Protein AF-A0A6M1UCY5-F1 (afdb_monomer_lite)

Structure (mmCIF, N/CA/C/O backbone):
data_AF-A0A6M1UCY5-F1
#
_entry.id   AF-A0A6M1UCY5-F1
#
loop_
_atom_site.group_PDB
_atom_site.id
_atom_site.type_symbol
_atom_site.label_atom_id
_atom_site.label_alt_id
_atom_site.label_comp_id
_atom_site.label_asym_id
_atom_site.label_entity_id
_atom_site.label_seq_id
_atom_site.pdbx_PDB_ins_code
_atom_site.Cartn_x
_atom_site.Cartn_y
_atom_site.Cartn_z
_atom_site.occupancy
_atom_site.B_iso_or_equiv
_atom_site.auth_seq_id
_atom_site.auth_comp_id
_atom_site.auth_asym_id
_atom_site.auth_atom_id
_atom_site.pdbx_PDB_model_num
ATOM 1 N N . MET A 1 1 ? -5.559 -0.566 16.652 1.00 61.28 1 MET A N 1
ATOM 2 C CA . MET A 1 1 ? -4.199 -0.417 17.212 1.00 61.28 1 MET A CA 1
ATOM 3 C C . MET A 1 1 ? -3.412 0.381 16.194 1.00 61.28 1 MET A C 1
ATOM 5 O O . MET A 1 1 ? -3.332 -0.074 15.063 1.00 61.28 1 MET A O 1
ATOM 9 N N . GLU A 1 2 ? -2.925 1.571 16.535 1.00 66.12 2 GLU A N 1
ATOM 10 C CA . GLU A 1 2 ? -2.096 2.350 15.606 1.00 66.12 2 GLU A CA 1
ATOM 11 C C . GLU A 1 2 ? -0.675 1.786 15.595 1.00 66.12 2 GLU A C 1
ATOM 13 O O . GLU A 1 2 ? -0.073 1.575 16.651 1.00 66.12 2 GLU A O 1
ATOM 18 N N . LEU A 1 3 ? -0.146 1.506 14.403 1.00 71.75 3 LEU A N 1
ATOM 19 C CA . LEU A 1 3 ? 1.261 1.152 14.262 1.00 71.75 3 LEU A CA 1
ATOM 20 C C . LEU A 1 3 ? 2.136 2.360 14.584 1.00 71.75 3 LEU A C 1
ATOM 22 O O . LEU A 1 3 ? 1.829 3.485 14.193 1.00 71.75 3 LEU A O 1
ATOM 26 N N . ASN A 1 4 ? 3.283 2.120 15.213 1.00 84.69 4 ASN A N 1
ATOM 27 C CA . ASN A 1 4 ? 4.307 3.151 15.306 1.00 84.69 4 ASN A CA 1
ATOM 28 C C . ASN A 1 4 ? 5.059 3.307 13.970 1.00 84.69 4 ASN A C 1
ATOM 30 O O . ASN A 1 4 ? 5.083 2.412 13.122 1.00 84.69 4 ASN A O 1
ATOM 34 N N . GLU A 1 5 ? 5.736 4.439 13.799 1.00 81.94 5 GLU A N 1
ATOM 35 C CA . GLU A 1 5 ? 6.436 4.790 12.557 1.00 81.94 5 GLU A CA 1
ATOM 36 C C . GLU A 1 5 ? 7.518 3.780 12.126 1.00 81.94 5 GLU A C 1
ATOM 38 O O . GLU A 1 5 ? 7.790 3.615 10.936 1.00 81.94 5 GLU A O 1
ATOM 43 N N . SER A 1 6 ? 8.137 3.071 13.075 1.00 87.19 6 SER A N 1
ATOM 44 C CA . SER A 1 6 ? 9.121 2.021 12.775 1.00 87.19 6 SER A CA 1
ATOM 45 C C . SER A 1 6 ? 8.457 0.776 12.175 1.00 87.19 6 SER A C 1
ATOM 47 O O . SER A 1 6 ? 8.945 0.202 11.196 1.00 87.19 6 SER A O 1
ATOM 49 N N . GLN A 1 7 ? 7.296 0.393 12.709 1.00 86.69 7 GLN A N 1
ATOM 50 C CA . GLN A 1 7 ? 6.508 -0.730 12.205 1.00 86.69 7 GLN A CA 1
ATOM 51 C C . GLN A 1 7 ? 5.962 -0.442 10.803 1.00 86.69 7 GLN A C 1
ATOM 53 O O . GLN A 1 7 ? 6.100 -1.287 9.918 1.00 86.69 7 GLN A O 1
ATOM 58 N N . LYS A 1 8 ? 5.430 0.767 10.567 1.00 85.44 8 LYS A N 1
ATOM 59 C CA . LYS A 1 8 ? 4.963 1.192 9.234 1.00 85.44 8 LYS A CA 1
ATOM 60 C C . LYS A 1 8 ? 6.083 1.119 8.199 1.00 85.44 8 LYS A C 1
ATOM 62 O O . LYS A 1 8 ? 5.894 0.553 7.125 1.00 85.44 8 LYS A O 1
ATOM 67 N N . ARG A 1 9 ? 7.278 1.615 8.547 1.00 90.06 9 ARG A N 1
ATOM 68 C CA . ARG A 1 9 ? 8.467 1.522 7.685 1.00 90.06 9 ARG A CA 1
ATOM 69 C C . ARG A 1 9 ? 8.863 0.080 7.400 1.00 90.06 9 ARG A C 1
ATOM 71 O O . ARG A 1 9 ? 9.134 -0.246 6.252 1.00 90.06 9 ARG A O 1
ATOM 78 N N . THR A 1 10 ? 8.866 -0.782 8.413 1.00 93.62 10 THR A N 1
ATOM 79 C CA . THR A 1 10 ? 9.201 -2.204 8.238 1.00 93.62 10 THR A CA 1
ATOM 80 C C . THR A 1 10 ? 8.269 -2.875 7.231 1.00 93.62 10 THR A C 1
ATOM 82 O O . THR A 1 10 ? 8.742 -3.506 6.289 1.00 93.62 10 THR A O 1
ATOM 85 N N . ILE A 1 11 ? 6.956 -2.688 7.386 1.00 92.75 11 ILE A N 1
ATOM 86 C CA . ILE A 1 11 ? 5.951 -3.238 6.466 1.00 92.75 11 ILE A CA 1
ATOM 87 C C . ILE A 1 11 ? 6.156 -2.684 5.055 1.00 92.75 11 ILE A C 1
ATOM 89 O O . ILE A 1 11 ? 6.183 -3.439 4.084 1.00 92.75 11 ILE A O 1
ATOM 93 N N . ALA A 1 12 ? 6.341 -1.369 4.939 1.00 94.88 12 ALA A N 1
ATOM 94 C CA . ALA A 1 12 ? 6.527 -0.727 3.650 1.00 94.88 12 ALA A CA 1
ATOM 95 C C . ALA A 1 12 ? 7.776 -1.228 2.917 1.00 94.88 12 ALA A C 1
ATOM 97 O O . ALA A 1 12 ? 7.708 -1.491 1.720 1.00 94.88 12 ALA A O 1
ATOM 98 N N . TYR A 1 13 ? 8.894 -1.421 3.621 1.00 96.56 13 TYR A N 1
ATOM 99 C CA . TYR A 1 13 ? 10.111 -1.964 3.020 1.00 96.56 13 TYR A CA 1
ATOM 100 C C . TYR A 1 13 ? 9.955 -3.426 2.607 1.00 96.56 13 TYR A C 1
ATOM 102 O O . TYR A 1 13 ? 10.360 -3.775 1.506 1.00 96.56 13 TYR A O 1
ATOM 110 N N . GLN A 1 14 ? 9.282 -4.254 3.409 1.00 96.69 14 GLN A N 1
ATOM 111 C CA . GLN A 1 14 ? 8.991 -5.638 3.023 1.00 96.69 14 GLN A CA 1
ATOM 112 C C . GLN A 1 14 ? 8.152 -5.721 1.741 1.00 96.69 14 GLN A C 1
ATOM 114 O O . GLN A 1 14 ? 8.435 -6.545 0.873 1.00 96.69 14 GLN A O 1
ATOM 119 N N . PHE A 1 15 ? 7.126 -4.876 1.599 1.00 97.75 15 PHE A N 1
ATOM 120 C CA . PHE A 1 15 ? 6.336 -4.821 0.368 1.00 97.75 15 PHE A CA 1
ATOM 121 C C . PHE A 1 15 ? 7.113 -4.220 -0.802 1.00 97.75 15 PHE A C 1
ATOM 123 O O . PHE A 1 15 ? 6.986 -4.709 -1.922 1.00 97.75 15 PHE A O 1
ATOM 130 N N . ARG A 1 16 ? 7.944 -3.202 -0.556 1.00 97.81 16 ARG A N 1
ATOM 131 C CA . ARG A 1 16 ? 8.802 -2.610 -1.584 1.00 97.81 16 ARG A CA 1
ATOM 132 C C . ARG A 1 16 ? 9.768 -3.641 -2.149 1.00 97.81 16 ARG A C 1
ATOM 134 O O . ARG A 1 16 ? 9.918 -3.708 -3.359 1.00 97.81 16 ARG A O 1
ATOM 141 N N . ASP A 1 17 ? 10.405 -4.433 -1.295 1.00 98.00 17 ASP A N 1
ATOM 142 C CA . ASP A 1 17 ? 11.380 -5.424 -1.739 1.00 98.00 17 ASP A CA 1
ATOM 143 C C . ASP A 1 17 ? 10.700 -6.478 -2.629 1.00 98.00 17 ASP A C 1
ATOM 145 O O . ASP A 1 17 ? 11.197 -6.767 -3.713 1.00 98.00 17 ASP A O 1
ATOM 149 N N . LYS A 1 18 ? 9.496 -6.943 -2.260 1.00 97.50 18 LYS A N 1
ATOM 150 C CA . LYS A 1 18 ? 8.675 -7.816 -3.122 1.00 97.50 18 LYS A CA 1
ATOM 151 C C . LYS A 1 18 ? 8.312 -7.161 -4.457 1.00 97.50 18 LYS A C 1
ATOM 153 O O . LYS A 1 18 ? 8.408 -7.804 -5.495 1.00 97.50 18 LYS A O 1
ATOM 158 N N . PHE A 1 19 ? 7.916 -5.888 -4.436 1.00 97.75 19 PHE A N 1
ATOM 159 C CA . PHE A 1 19 ? 7.578 -5.135 -5.645 1.00 97.75 19 PHE A CA 1
ATOM 160 C C . PHE A 1 19 ? 8.776 -4.991 -6.590 1.00 97.75 19 PHE A C 1
ATOM 162 O O . PHE A 1 19 ? 8.672 -5.258 -7.783 1.00 97.75 19 PHE A O 1
ATOM 169 N N . VAL A 1 20 ? 9.932 -4.598 -6.050 1.00 97.44 20 VAL A N 1
ATOM 170 C CA . VAL A 1 20 ? 11.167 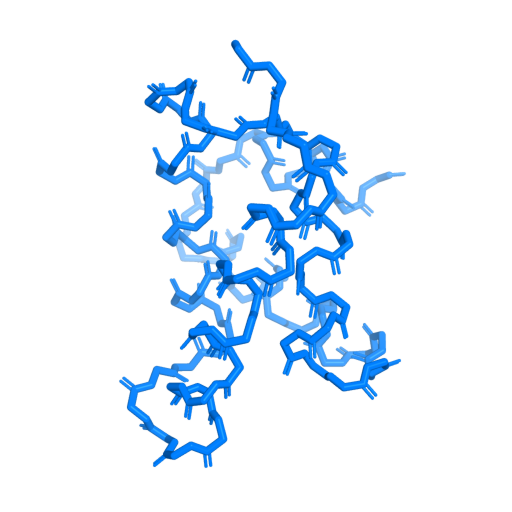-4.375 -6.815 1.00 97.44 20 VAL A CA 1
ATOM 171 C C . VAL A 1 20 ? 11.722 -5.681 -7.378 1.00 97.44 20 VAL A C 1
ATOM 173 O O . VAL A 1 20 ? 12.226 -5.689 -8.498 1.00 97.44 20 VAL A O 1
ATOM 176 N N . ASN A 1 21 ? 11.594 -6.784 -6.639 1.00 97.31 21 ASN A N 1
ATOM 177 C CA . ASN A 1 21 ? 12.001 -8.107 -7.107 1.00 97.31 21 ASN A CA 1
ATOM 178 C C . ASN A 1 21 ? 11.039 -8.704 -8.148 1.00 97.31 21 ASN A C 1
ATOM 180 O O . ASN A 1 21 ? 11.377 -9.706 -8.774 1.00 97.31 21 ASN A O 1
ATOM 184 N N . GLY A 1 22 ? 9.856 -8.111 -8.341 1.00 96.56 22 GLY A N 1
ATOM 185 C CA . GLY A 1 22 ? 8.805 -8.669 -9.194 1.00 96.56 22 GLY A CA 1
ATOM 186 C C . GLY A 1 22 ? 8.064 -9.854 -8.567 1.00 96.56 22 GLY A C 1
ATOM 187 O O . GLY A 1 22 ? 7.344 -10.553 -9.271 1.00 96.56 22 GLY A O 1
ATOM 188 N N . ASP A 1 23 ? 8.215 -10.071 -7.256 1.00 97.38 23 ASP A N 1
ATOM 189 C CA . ASP A 1 23 ? 7.511 -11.119 -6.503 1.00 97.38 23 ASP A CA 1
ATOM 190 C C . ASP A 1 23 ? 6.032 -10.771 -6.266 1.00 97.38 23 ASP A C 1
ATOM 192 O O . ASP A 1 23 ? 5.235 -11.642 -5.919 1.00 97.38 23 ASP A O 1
ATOM 196 N N . ALA A 1 24 ? 5.682 -9.487 -6.374 1.00 96.94 24 ALA A N 1
ATOM 197 C CA . ALA A 1 24 ? 4.318 -8.991 -6.266 1.00 96.94 24 ALA A CA 1
ATOM 198 C C . ALA A 1 24 ? 4.123 -7.752 -7.142 1.00 96.94 24 ALA A C 1
ATOM 200 O O . ALA A 1 24 ? 4.961 -6.848 -7.167 1.00 96.94 24 ALA A O 1
ATOM 201 N N . GLU A 1 25 ? 2.978 -7.667 -7.802 1.00 97.62 25 GLU A N 1
ATOM 202 C CA . GLU A 1 25 ? 2.554 -6.465 -8.501 1.00 97.62 25 GLU A CA 1
ATOM 203 C C . GLU A 1 25 ? 1.956 -5.433 -7.536 1.00 97.62 25 GLU A C 1
ATOM 205 O O . GLU A 1 25 ? 1.452 -5.740 -6.452 1.00 97.62 25 GLU A O 1
ATOM 210 N N . GLY A 1 26 ? 1.970 -4.162 -7.944 1.00 97.00 26 GLY A N 1
ATOM 211 C CA . GLY A 1 26 ? 1.504 -3.065 -7.094 1.00 97.00 26 GLY A CA 1
ATOM 212 C C . GLY A 1 26 ? 0.040 -3.211 -6.655 1.00 97.00 26 GLY A C 1
ATOM 213 O O . GLY A 1 26 ? -0.289 -2.899 -5.512 1.00 97.00 26 GLY A O 1
ATOM 214 N N . TYR A 1 27 ? -0.836 -3.743 -7.514 1.00 97.19 27 TYR A N 1
ATOM 215 C CA . TYR A 1 27 ? -2.243 -3.969 -7.162 1.00 97.19 27 TYR A CA 1
ATOM 216 C C . TYR A 1 27 ? -2.422 -5.121 -6.157 1.00 97.19 27 TYR A C 1
ATOM 218 O O . TYR A 1 27 ? -3.305 -5.057 -5.305 1.00 97.19 27 TYR A O 1
ATOM 226 N N . GLU A 1 28 ? -1.565 -6.145 -6.196 1.00 97.69 28 GLU A N 1
ATOM 227 C CA . GLU A 1 28 ? -1.581 -7.247 -5.224 1.00 97.69 28 GLU A CA 1
ATOM 228 C C . GLU A 1 28 ? -1.172 -6.745 -3.837 1.00 97.69 28 GLU A C 1
ATOM 230 O O . GLU A 1 28 ? -1.747 -7.143 -2.821 1.00 97.69 28 GLU A O 1
ATOM 235 N N . ILE A 1 29 ? -0.230 -5.797 -3.793 1.00 97.94 29 ILE A N 1
ATOM 236 C CA . ILE A 1 29 ? 0.158 -5.106 -2.560 1.00 97.94 29 ILE A CA 1
ATOM 237 C C . ILE A 1 29 ? -1.009 -4.278 -2.015 1.00 97.94 29 ILE A C 1
ATOM 239 O O . ILE A 1 29 ? -1.274 -4.338 -0.815 1.00 97.94 29 ILE A O 1
ATOM 243 N N . VAL A 1 30 ? -1.747 -3.557 -2.867 1.00 97.75 30 VAL A N 1
ATOM 244 C CA . VAL A 1 30 ? -2.959 -2.829 -2.445 1.00 97.75 30 VAL A CA 1
ATOM 245 C C . VAL A 1 30 ? -3.970 -3.783 -1.804 1.00 97.75 30 VAL A C 1
ATOM 247 O O . VAL A 1 30 ? -4.424 -3.523 -0.691 1.00 97.75 30 VAL A O 1
ATOM 250 N N . ILE A 1 31 ? -4.272 -4.913 -2.449 1.00 96.56 31 ILE A N 1
ATOM 251 C CA . ILE A 1 31 ? -5.213 -5.918 -1.925 1.00 96.56 31 ILE A CA 1
ATOM 252 C C . ILE A 1 31 ? -4.739 -6.457 -0.567 1.00 96.56 31 ILE A C 1
ATOM 254 O O . ILE A 1 31 ? -5.527 -6.558 0.378 1.00 96.56 31 ILE A O 1
ATOM 258 N N . ALA A 1 32 ? -3.446 -6.761 -0.432 1.00 97.00 32 ALA A N 1
ATOM 259 C CA . ALA A 1 32 ? -2.876 -7.225 0.828 1.00 97.00 32 ALA A CA 1
ATOM 260 C C . ALA A 1 32 ? -3.019 -6.178 1.947 1.00 97.00 32 ALA A C 1
ATOM 262 O O . ALA A 1 32 ? -3.390 -6.525 3.071 1.00 97.00 32 ALA A O 1
ATOM 263 N N . LEU A 1 33 ? -2.781 -4.898 1.646 1.00 96.25 33 LEU A N 1
ATOM 264 C CA . LEU A 1 33 ? -2.966 -3.806 2.603 1.00 96.25 33 LEU A CA 1
ATOM 265 C C . LEU A 1 33 ? -4.437 -3.654 3.008 1.00 96.25 33 LEU A C 1
ATOM 267 O O . LEU A 1 33 ? -4.713 -3.518 4.198 1.00 96.25 33 LEU A O 1
ATOM 271 N N . MET A 1 34 ? -5.386 -3.772 2.073 1.00 95.75 34 MET A N 1
ATOM 272 C CA . MET A 1 34 ? -6.823 -3.751 2.393 1.00 95.75 34 MET A CA 1
ATOM 273 C C . MET A 1 34 ? -7.215 -4.897 3.327 1.00 95.75 34 MET A C 1
ATOM 275 O O . MET A 1 34 ? -7.925 -4.691 4.313 1.00 95.75 34 MET A O 1
ATOM 279 N N . ALA A 1 35 ? -6.688 -6.101 3.094 1.00 95.06 35 ALA A N 1
ATOM 280 C CA . ALA A 1 35 ? -6.899 -7.229 3.997 1.00 95.06 35 ALA A CA 1
ATOM 281 C C . ALA A 1 35 ? -6.325 -6.961 5.402 1.00 95.06 35 ALA A C 1
ATOM 283 O O . ALA A 1 35 ? -6.936 -7.341 6.403 1.00 95.06 35 ALA A O 1
ATOM 284 N N . MET A 1 36 ? -5.178 -6.281 5.503 1.00 95.00 36 MET A N 1
ATOM 285 C CA . MET A 1 36 ? -4.596 -5.879 6.788 1.00 95.00 36 MET A CA 1
ATOM 286 C C . MET A 1 36 ? -5.438 -4.818 7.509 1.00 95.00 36 MET A C 1
ATOM 288 O O . MET A 1 36 ? -5.591 -4.921 8.729 1.00 95.00 36 MET A O 1
ATOM 292 N N . VAL A 1 37 ? -6.015 -3.855 6.780 1.00 94.62 37 VAL A N 1
ATOM 293 C CA . VAL A 1 37 ? -6.966 -2.869 7.329 1.00 94.62 37 VAL A CA 1
ATOM 294 C C . VAL A 1 37 ? -8.200 -3.579 7.884 1.00 94.62 37 VAL A C 1
ATOM 296 O O . VAL A 1 37 ? -8.551 -3.383 9.045 1.00 94.62 37 VAL A O 1
ATOM 299 N N . LYS A 1 38 ? -8.808 -4.489 7.110 1.00 93.06 38 LYS A N 1
ATOM 300 C CA . LYS A 1 38 ? -9.983 -5.276 7.535 1.00 93.06 38 LYS A CA 1
ATOM 301 C C . LYS A 1 38 ? -9.716 -6.132 8.775 1.00 93.06 38 LYS A C 1
ATOM 303 O O . LYS A 1 38 ? -10.602 -6.329 9.599 1.00 93.06 38 LYS A O 1
ATOM 308 N N . GLN A 1 39 ? -8.486 -6.618 8.935 1.00 94.56 39 GLN A N 1
ATOM 309 C CA . GLN A 1 39 ? -8.050 -7.368 10.118 1.00 94.56 39 GLN A CA 1
ATOM 310 C C . GLN A 1 39 ? -7.653 -6.467 11.303 1.00 94.56 39 GLN A C 1
ATOM 312 O O . GLN A 1 39 ? -7.223 -6.981 12.334 1.00 94.56 39 GLN A O 1
ATOM 317 N N . GLY A 1 40 ? -7.737 -5.140 11.166 1.00 91.25 40 GLY A N 1
ATOM 318 C CA . GLY A 1 40 ? -7.356 -4.178 12.202 1.00 91.25 40 GLY A CA 1
ATOM 319 C C . GLY A 1 40 ? -5.854 -4.144 12.507 1.00 91.25 40 GLY A C 1
ATOM 320 O O . GLY A 1 40 ? -5.460 -3.683 13.582 1.00 91.25 40 GLY A O 1
ATOM 321 N N . LYS A 1 41 ? -5.014 -4.654 11.594 1.00 90.69 41 LYS A N 1
ATOM 322 C CA . LYS A 1 41 ? -3.548 -4.682 11.746 1.00 90.69 41 LYS A CA 1
ATOM 323 C C . LYS A 1 41 ? -2.905 -3.330 11.445 1.00 90.69 41 LYS A C 1
ATOM 325 O O . LYS A 1 41 ? -1.866 -3.030 12.027 1.00 90.69 41 LYS A O 1
ATOM 330 N N . ILE A 1 42 ? -3.509 -2.557 10.543 1.00 92.94 42 ILE A N 1
ATOM 331 C CA . ILE A 1 42 ? -3.117 -1.190 10.169 1.00 92.94 42 ILE A CA 1
ATOM 332 C C . ILE A 1 42 ? -4.366 -0.314 10.048 1.00 92.94 42 ILE A C 1
ATOM 334 O O . ILE A 1 42 ? -5.467 -0.843 9.879 1.00 92.94 42 ILE A O 1
ATOM 338 N N . GLY A 1 43 ? -4.202 1.005 10.129 1.00 92.62 43 GLY A N 1
ATOM 339 C CA . GLY A 1 43 ? -5.263 1.959 9.813 1.00 92.62 43 GLY A CA 1
ATOM 340 C C . GLY A 1 43 ? -5.374 2.214 8.309 1.00 92.62 43 GLY A C 1
ATOM 341 O O . GLY A 1 43 ? -4.419 2.002 7.562 1.00 92.62 43 GLY A O 1
ATOM 342 N N . LEU A 1 44 ? -6.531 2.709 7.863 1.00 93.25 44 LEU A N 1
ATOM 343 C CA . LEU A 1 44 ? -6.713 3.138 6.471 1.00 93.25 44 LEU A CA 1
ATOM 344 C C . LEU A 1 44 ? -5.727 4.262 6.102 1.00 93.25 44 LEU A C 1
ATOM 346 O O . LEU A 1 44 ? -5.103 4.220 5.043 1.00 93.25 44 LEU A O 1
ATOM 350 N N . ASP A 1 45 ? -5.496 5.191 7.030 1.00 92.06 45 ASP A N 1
ATOM 351 C CA . ASP A 1 45 ? -4.565 6.315 6.865 1.00 92.06 45 ASP A CA 1
ATOM 352 C C . ASP A 1 45 ? -3.096 5.876 6.711 1.00 92.06 45 ASP A C 1
ATOM 354 O O . ASP A 1 45 ? -2.268 6.634 6.204 1.00 92.06 45 ASP A O 1
ATOM 358 N N . ASP A 1 46 ? -2.757 4.638 7.091 1.00 92.50 46 ASP A N 1
ATOM 359 C CA . ASP A 1 46 ? -1.411 4.081 6.922 1.00 92.50 46 ASP A CA 1
ATOM 360 C C . ASP A 1 46 ? -1.150 3.600 5.488 1.00 92.50 46 ASP A C 1
ATOM 362 O O . ASP A 1 46 ? 0.004 3.490 5.063 1.00 92.50 46 ASP A O 1
ATOM 366 N N . VAL A 1 47 ? -2.204 3.326 4.716 1.00 93.62 47 VAL A N 1
ATOM 367 C CA . VAL A 1 47 ? -2.099 2.681 3.402 1.00 93.62 47 VAL A CA 1
ATOM 368 C C . VAL A 1 47 ? -1.376 3.578 2.404 1.00 93.62 47 VAL A C 1
ATOM 370 O O . VAL A 1 47 ? -0.439 3.137 1.736 1.00 93.62 47 VAL A O 1
ATOM 373 N N . LYS A 1 48 ? -1.760 4.854 2.320 1.00 92.69 48 LYS A N 1
ATOM 374 C CA . LYS A 1 48 ? -1.161 5.810 1.378 1.00 92.69 48 LYS A CA 1
ATOM 375 C C . LYS A 1 48 ? 0.334 6.056 1.655 1.00 92.69 48 LYS A C 1
ATOM 377 O O . LYS A 1 48 ? 1.118 5.964 0.704 1.00 92.69 48 LYS A O 1
ATOM 382 N N . PRO A 1 49 ? 0.781 6.306 2.904 1.00 93.44 4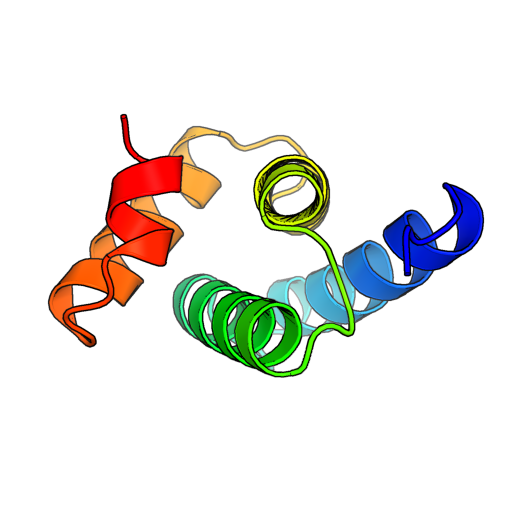9 PRO A N 1
ATOM 383 C CA . PRO A 1 49 ? 2.205 6.359 3.239 1.00 93.44 49 PRO A CA 1
ATOM 384 C C . PRO A 1 49 ? 2.972 5.088 2.856 1.00 93.44 49 PRO A C 1
ATOM 386 O O . PRO A 1 49 ? 4.050 5.178 2.266 1.00 93.44 49 PRO A O 1
ATOM 389 N N . ILE A 1 50 ? 2.410 3.906 3.138 1.00 95.62 50 ILE A N 1
ATOM 390 C CA . ILE A 1 50 ? 3.042 2.624 2.805 1.00 95.62 50 ILE A CA 1
ATOM 391 C C . ILE A 1 50 ? 3.196 2.475 1.287 1.00 95.62 50 ILE A C 1
ATOM 393 O O . ILE A 1 50 ? 4.303 2.227 0.811 1.00 95.62 50 ILE A O 1
ATOM 397 N N . LEU A 1 51 ? 2.125 2.687 0.516 1.00 96.44 51 LEU A N 1
ATOM 398 C CA . LEU A 1 51 ? 2.163 2.595 -0.947 1.00 96.44 51 LEU A CA 1
ATOM 399 C C . LEU A 1 51 ? 3.133 3.602 -1.565 1.00 96.44 51 LEU A C 1
ATOM 401 O O . LEU A 1 51 ? 3.829 3.278 -2.524 1.00 96.44 51 LEU A O 1
ATOM 405 N N . THR A 1 52 ? 3.233 4.802 -0.992 1.00 96.00 52 THR A N 1
ATOM 406 C CA . THR A 1 52 ? 4.193 5.815 -1.447 1.00 96.00 52 THR A CA 1
ATOM 407 C C . THR A 1 52 ? 5.629 5.310 -1.305 1.00 96.00 52 THR A C 1
ATOM 409 O O . THR A 1 52 ? 6.429 5.481 -2.221 1.00 96.00 52 THR A O 1
ATOM 412 N N . ILE A 1 53 ? 5.962 4.640 -0.198 1.00 96.69 53 ILE A N 1
ATOM 413 C CA . ILE A 1 53 ? 7.288 4.033 -0.002 1.00 96.69 53 ILE A CA 1
ATOM 414 C C . ILE A 1 53 ? 7.507 2.859 -0.966 1.00 96.69 53 ILE A C 1
ATOM 416 O O . ILE A 1 53 ? 8.575 2.769 -1.573 1.00 96.69 53 ILE A O 1
ATOM 420 N N . VAL A 1 54 ? 6.506 1.986 -1.139 1.00 97.69 54 VAL A N 1
ATOM 421 C CA . VAL A 1 54 ? 6.560 0.838 -2.068 1.00 97.69 54 VAL A CA 1
ATOM 422 C C . VAL A 1 54 ? 6.852 1.300 -3.494 1.00 97.69 54 VAL A C 1
ATOM 424 O O . VAL A 1 54 ? 7.738 0.766 -4.155 1.00 97.69 54 VAL A O 1
ATOM 427 N N . HIS A 1 55 ? 6.170 2.351 -3.940 1.00 97.88 55 HIS A N 1
ATOM 428 C CA . HIS A 1 55 ? 6.365 2.943 -5.258 1.00 97.88 55 HIS A CA 1
ATOM 429 C C . HIS A 1 55 ? 7.522 3.949 -5.313 1.00 97.88 55 HIS A C 1
ATOM 431 O O . HIS A 1 55 ? 7.667 4.648 -6.313 1.00 97.88 55 HIS A O 1
ATOM 437 N N . MET A 1 56 ? 8.362 4.034 -4.276 1.00 96.88 56 MET A N 1
ATOM 438 C CA . MET A 1 56 ? 9.545 4.907 -4.245 1.00 96.88 56 MET A CA 1
ATOM 439 C C . MET A 1 56 ? 9.208 6.384 -4.526 1.00 96.88 56 MET A C 1
ATOM 441 O O . MET A 1 56 ? 9.944 7.090 -5.209 1.00 96.88 56 MET A O 1
ATOM 445 N N . GLY A 1 57 ? 8.061 6.849 -4.029 1.00 96.62 57 GLY A N 1
ATOM 446 C CA . GLY A 1 57 ? 7.541 8.197 -4.258 1.00 96.62 57 GLY A CA 1
ATOM 447 C C . GLY A 1 57 ? 6.823 8.393 -5.598 1.00 96.62 57 GLY A C 1
ATOM 448 O O . GLY A 1 57 ? 6.321 9.485 -5.855 1.00 96.62 57 GLY A O 1
ATOM 449 N N . ASN A 1 58 ? 6.725 7.365 -6.449 1.00 97.12 58 ASN A N 1
ATOM 450 C CA . ASN A 1 58 ? 6.003 7.438 -7.717 1.00 97.12 58 ASN A CA 1
ATOM 451 C C . ASN A 1 58 ? 4.481 7.414 -7.497 1.00 97.12 58 ASN A C 1
ATOM 453 O O . ASN A 1 58 ? 3.849 6.356 -7.518 1.00 97.12 58 ASN A O 1
ATOM 457 N N . LEU A 1 59 ? 3.894 8.600 -7.323 1.00 95.56 59 LEU A N 1
ATOM 458 C CA . LEU A 1 59 ? 2.455 8.786 -7.113 1.00 95.56 59 LEU A CA 1
ATOM 459 C C . LEU A 1 59 ? 1.605 8.223 -8.257 1.00 95.56 59 LEU A C 1
ATOM 461 O O . LEU A 1 59 ? 0.551 7.647 -8.010 1.00 95.56 59 LEU A O 1
ATOM 465 N N . GLU A 1 60 ? 2.063 8.333 -9.503 1.00 96.88 60 GLU A N 1
ATOM 466 C CA . GLU A 1 60 ? 1.338 7.778 -10.647 1.00 96.88 60 GLU A CA 1
ATOM 467 C C . GLU A 1 60 ? 1.294 6.241 -10.579 1.00 96.88 60 GLU A C 1
ATOM 469 O O . GLU A 1 60 ? 0.271 5.619 -10.863 1.00 96.88 60 GLU A O 1
ATOM 474 N N . GLY A 1 61 ? 2.392 5.622 -10.131 1.00 97.25 61 GLY A N 1
ATOM 475 C CA . GLY A 1 61 ? 2.453 4.194 -9.828 1.00 97.25 61 GLY A CA 1
ATOM 476 C C . GLY A 1 61 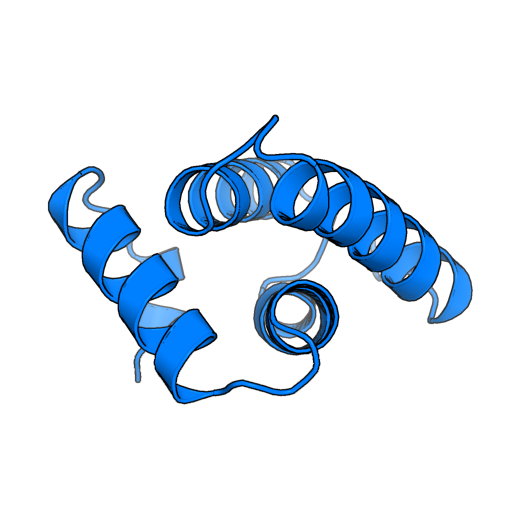? 1.461 3.782 -8.741 1.00 97.25 61 GLY A C 1
ATOM 477 O O . GLY A 1 61 ? 0.741 2.805 -8.931 1.00 97.25 61 GLY A O 1
ATOM 478 N N . VAL A 1 62 ? 1.368 4.560 -7.658 1.00 97.50 62 VAL A N 1
ATOM 479 C CA . VAL A 1 62 ? 0.383 4.340 -6.584 1.00 97.50 62 VAL A CA 1
ATOM 480 C C . VAL A 1 62 ? -1.042 4.378 -7.136 1.00 97.50 62 VAL A C 1
ATOM 482 O O . VAL A 1 62 ? -1.814 3.450 -6.900 1.00 97.50 62 VAL A O 1
ATOM 485 N N . MET A 1 63 ? -1.382 5.412 -7.911 1.00 96.88 63 MET A N 1
ATOM 486 C CA . MET A 1 63 ? -2.725 5.565 -8.477 1.00 96.88 63 MET A CA 1
ATOM 487 C C . MET A 1 63 ? -3.084 4.419 -9.421 1.00 96.88 63 MET A C 1
ATOM 489 O O . MET A 1 63 ? -4.183 3.878 -9.325 1.00 96.88 63 MET A O 1
ATOM 493 N N . ARG A 1 64 ? -2.155 3.991 -10.285 1.00 97.25 64 ARG A N 1
ATOM 494 C CA . ARG A 1 64 ? -2.378 2.836 -11.168 1.00 97.25 64 ARG A CA 1
ATOM 495 C C . ARG A 1 64 ? -2.632 1.552 -10.384 1.00 97.25 64 ARG A C 1
ATOM 497 O O . ARG A 1 64 ? -3.536 0.801 -10.738 1.00 97.25 64 ARG A O 1
ATOM 504 N N . SER A 1 65 ? -1.873 1.308 -9.317 1.00 97.31 65 SER A N 1
ATOM 505 C CA . SER A 1 65 ? -2.073 0.142 -8.449 1.00 97.31 65 SER A CA 1
ATOM 506 C C . SER A 1 65 ? -3.445 0.158 -7.775 1.00 97.31 65 SER A C 1
ATOM 508 O O . SER A 1 65 ? -4.132 -0.861 -7.780 1.00 97.31 65 SER A O 1
ATOM 510 N N . LEU A 1 66 ? -3.868 1.311 -7.242 1.00 96.62 66 LEU A N 1
ATOM 511 C CA . LEU A 1 66 ? -5.181 1.483 -6.608 1.00 96.62 66 LEU A CA 1
ATOM 512 C C . LEU A 1 66 ? -6.325 1.286 -7.608 1.00 96.62 66 LEU A C 1
ATOM 514 O O . LEU A 1 66 ? -7.238 0.510 -7.348 1.00 96.62 66 LEU A O 1
ATOM 518 N N . GLN A 1 67 ? -6.244 1.919 -8.781 1.00 95.50 67 GLN A N 1
ATOM 519 C CA . GLN A 1 67 ? -7.236 1.760 -9.850 1.00 95.50 67 GLN A CA 1
ATOM 520 C C . GLN A 1 67 ? -7.328 0.311 -10.326 1.00 95.50 67 GLN A C 1
ATOM 522 O O . GLN A 1 67 ? -8.421 -0.209 -10.555 1.00 95.50 67 GLN A O 1
ATOM 527 N N . ARG A 1 68 ? -6.182 -0.365 -10.469 1.00 96.56 68 ARG A N 1
ATOM 528 C CA . ARG A 1 68 ? -6.159 -1.767 -10.878 1.00 96.56 68 ARG A CA 1
ATOM 529 C C . ARG A 1 68 ? -6.776 -2.661 -9.810 1.00 96.56 68 ARG A C 1
ATOM 531 O O . ARG A 1 68 ? -7.569 -3.528 -10.165 1.00 96.56 68 ARG A O 1
ATOM 538 N N . ALA A 1 69 ? -6.471 -2.428 -8.538 1.00 96.00 69 ALA A N 1
ATOM 539 C CA . ALA A 1 69 ? -7.091 -3.152 -7.437 1.00 96.00 69 ALA A CA 1
ATOM 540 C C . ALA A 1 69 ? -8.613 -2.936 -7.412 1.00 96.00 69 ALA A C 1
ATOM 542 O O . ALA A 1 69 ? -9.339 -3.922 -7.413 1.00 96.00 69 ALA A O 1
ATOM 543 N N . HIS A 1 70 ? -9.088 -1.692 -7.530 1.00 94.06 70 HIS A N 1
ATOM 544 C CA . HIS A 1 70 ? -10.517 -1.365 -7.630 1.00 94.06 70 HIS A CA 1
ATOM 545 C C . HIS A 1 70 ? -11.210 -2.059 -8.820 1.00 94.06 70 HIS A C 1
ATOM 547 O O . HIS A 1 70 ? -12.350 -2.496 -8.737 1.00 94.06 70 HIS A O 1
ATOM 553 N N . SER A 1 71 ? -10.514 -2.227 -9.952 1.00 93.62 71 SER A N 1
ATOM 554 C CA . SER A 1 71 ? -11.073 -2.952 -11.107 1.00 93.62 71 SER A CA 1
ATOM 555 C C . SER A 1 71 ? -11.237 -4.463 -10.885 1.00 93.62 71 S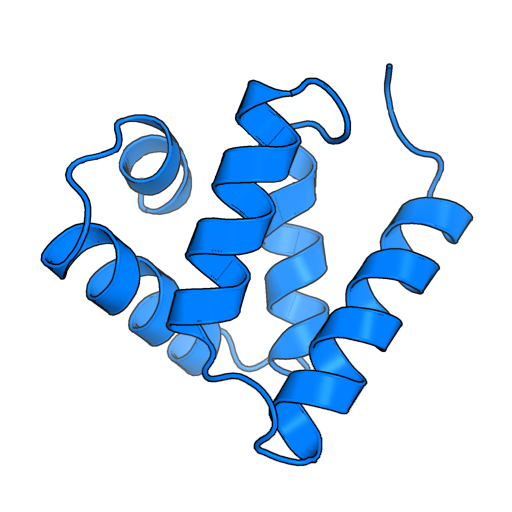ER A C 1
ATOM 557 O O . SER A 1 71 ? -11.928 -5.122 -11.661 1.00 93.62 71 SER A O 1
ATOM 559 N N . ILE A 1 72 ? -10.554 -5.021 -9.882 1.00 93.25 72 ILE A N 1
ATOM 560 C CA . ILE A 1 72 ? -10.533 -6.458 -9.571 1.00 93.25 72 ILE A CA 1
ATOM 561 C C . ILE A 1 72 ? -11.414 -6.757 -8.357 1.00 93.25 72 ILE A C 1
ATOM 563 O O . ILE A 1 72 ? -12.074 -7.795 -8.322 1.00 93.25 72 ILE A O 1
ATOM 567 N N . ILE A 1 73 ? -11.414 -5.862 -7.370 1.00 88.12 73 ILE A N 1
ATOM 568 C CA . ILE A 1 73 ? -12.211 -5.963 -6.156 1.00 88.12 73 ILE A CA 1
ATOM 569 C C . ILE A 1 73 ? -13.032 -4.690 -5.964 1.00 88.12 73 ILE A C 1
ATOM 571 O O . ILE A 1 73 ? -12.493 -3.589 -5.972 1.00 88.12 73 ILE A O 1
ATOM 575 N N . ASP A 1 74 ? -14.333 -4.874 -5.768 1.00 84.88 74 ASP A N 1
ATOM 576 C CA . ASP A 1 74 ? -15.245 -3.821 -5.328 1.00 84.88 74 ASP A CA 1
ATOM 577 C C . ASP A 1 74 ? -15.099 -3.682 -3.802 1.00 84.88 74 ASP A C 1
ATOM 579 O O . ASP A 1 74 ? -15.518 -4.565 -3.043 1.00 84.88 74 ASP A O 1
ATOM 583 N N . ASP A 1 75 ? -14.355 -2.666 -3.358 1.00 86.38 75 ASP A N 1
ATOM 584 C CA . ASP A 1 75 ? -13.978 -2.469 -1.955 1.00 86.38 75 ASP A CA 1
ATOM 585 C C . ASP A 1 75 ? -14.038 -0.982 -1.588 1.00 86.38 75 ASP A C 1
ATOM 587 O O . ASP A 1 75 ? -13.153 -0.210 -1.962 1.00 86.38 75 ASP A O 1
ATOM 591 N N . ASP A 1 76 ? -15.046 -0.605 -0.792 1.00 88.94 76 ASP A N 1
ATOM 592 C CA . ASP A 1 76 ? -15.291 0.769 -0.319 1.00 88.94 76 ASP A CA 1
ATOM 593 C C . ASP A 1 76 ? -14.050 1.432 0.324 1.00 88.94 76 ASP A C 1
ATOM 595 O O . ASP A 1 76 ? -13.909 2.661 0.360 1.00 88.94 76 ASP A O 1
ATOM 599 N N . LEU A 1 77 ? -13.115 0.632 0.858 1.00 90.69 77 LEU A N 1
ATOM 600 C CA . LEU A 1 77 ? -11.863 1.144 1.418 1.00 90.69 77 LEU A CA 1
ATOM 601 C C . LEU A 1 77 ? -10.921 1.692 0.341 1.00 90.69 77 LEU A C 1
ATOM 603 O O . LEU A 1 77 ? -10.211 2.662 0.600 1.00 90.69 77 LEU A O 1
ATOM 607 N N . ILE A 1 78 ? -10.902 1.098 -0.854 1.00 87.75 78 ILE A N 1
ATOM 608 C CA . ILE A 1 78 ? -10.094 1.599 -1.970 1.00 87.75 78 ILE A CA 1
ATOM 609 C C . ILE A 1 78 ? -10.669 2.922 -2.471 1.00 87.75 78 ILE A C 1
ATOM 611 O O . ILE A 1 78 ? -9.907 3.865 -2.689 1.00 87.75 78 ILE A O 1
ATOM 615 N N . ASP A 1 79 ? -11.993 3.032 -2.564 1.00 88.88 79 ASP A N 1
ATOM 616 C CA . ASP A 1 79 ? -12.664 4.287 -2.917 1.00 88.88 79 ASP A CA 1
ATOM 617 C C . ASP A 1 79 ? -12.334 5.410 -1.942 1.00 88.88 79 ASP A C 1
ATOM 619 O O . ASP A 1 79 ? -12.085 6.547 -2.345 1.00 88.88 79 ASP A O 1
ATOM 623 N N . SER A 1 80 ? -12.251 5.079 -0.655 1.00 89.44 80 SER A N 1
ATOM 624 C CA . SER A 1 80 ? -11.860 6.027 0.388 1.00 89.44 80 SER A CA 1
ATOM 625 C C . SER A 1 80 ? -10.416 6.531 0.238 1.00 89.44 80 SER A C 1
ATOM 627 O O . SER A 1 80 ? -10.081 7.575 0.784 1.00 89.44 80 SER A O 1
ATOM 629 N N . ILE A 1 81 ? -9.549 5.808 -0.480 1.00 86.25 81 ILE A N 1
ATOM 630 C CA . ILE A 1 81 ? -8.161 6.224 -0.756 1.00 86.25 81 ILE A CA 1
ATOM 631 C C . ILE A 1 81 ? -8.061 7.025 -2.061 1.00 86.25 81 ILE A C 1
ATOM 633 O O . ILE A 1 81 ? -7.160 7.855 -2.207 1.00 86.25 81 ILE A O 1
ATOM 637 N N . LEU A 1 82 ? -8.934 6.738 -3.029 1.00 87.19 82 LEU A N 1
ATOM 638 C CA . LEU A 1 82 ? -8.946 7.386 -4.341 1.00 87.19 82 LEU A CA 1
ATOM 639 C C . LEU A 1 82 ? -9.548 8.801 -4.316 1.00 87.19 82 LEU A C 1
ATOM 641 O O . LEU A 1 82 ? -9.189 9.603 -5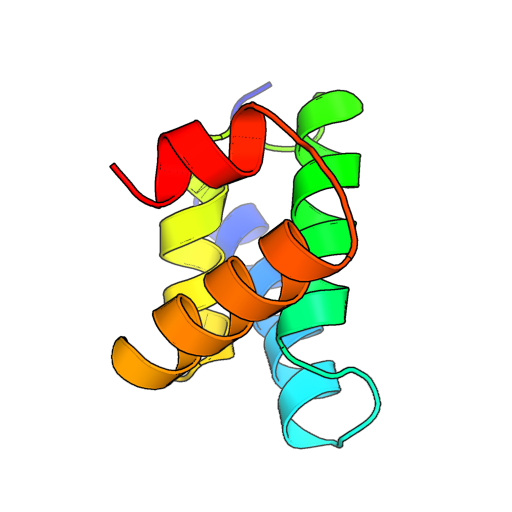.183 1.00 87.19 82 LEU A O 1
ATOM 645 N N . ASN A 1 83 ? -10.437 9.087 -3.359 1.00 83.62 83 ASN A N 1
ATOM 646 C CA . ASN A 1 83 ? -11.113 10.379 -3.171 1.00 83.62 83 ASN A CA 1
ATOM 647 C C . ASN A 1 83 ? -10.397 11.284 -2.156 1.00 83.62 83 ASN A C 1
ATOM 649 O O . ASN A 1 83 ? -10.516 12.522 -2.307 1.00 83.62 83 ASN A O 1
#

Radius of gyration: 11.6 Å; chains: 1; bounding box: 27×22×28 Å

Foldseek 3Di:
DADDPVVLVVLLVVLLVCCVVVVDQLLRVVVVVVVCCVVVVHPLVSSVVSSCSSVVNPVVSNQVSLVVNCVVDVDVSSVVVND

Secondary structure (DSSP, 8-state):
-PPPHHHHHHHHHHHHHHHHHTSS-HHHHHHHHHHHHHTTSS-HHHHHHHHHHHTTT-HHHHHHHHHHHHHH---HHHHHHH-

Sequence (83 aa):
MELNESQKRTIAYQFRD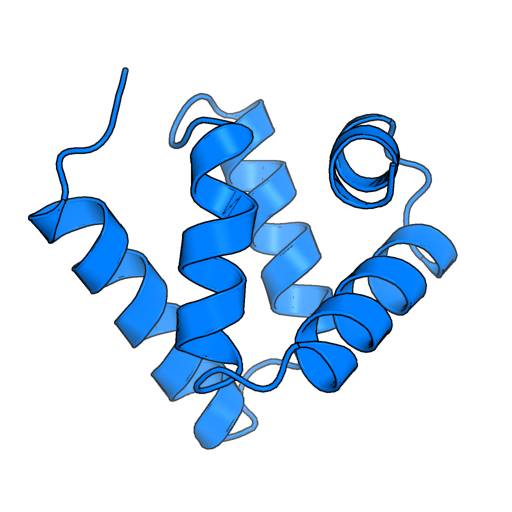KFVNGDAEGYEIVIALMAMVKQGKIGLDDVKPILTIVHMGNLEGVMRSLQRAHSIIDDDLIDSILN

pLDDT: mean 92.89, std 6.59, range [61.28, 98.0]